Protein AF-A0A1V5K3P8-F1 (afdb_monomer)

Foldseek 3Di:
DDVVVDDQVVVQVVCCVVPVDRGDGDDCPCVVVDDDDDPVRVVQVVVQVVVVVVVVVVDDPPFDKHWDDDPHDIDIDGPVVPPPDDDDDDVVVVVVVVVVVD

Secondary structure (DSSP, 8-state):
--GGG--HHHHHHHHHHHH-S-------GGGGG-SPPPHHHHHHHHHHHHHHHHHHTTPPTT--EEEEEETTEEEEEEHHHHTTPPPPP-HHHHHHHHHHT-

Mean predicted aligned error: 4.73 Å

Solvent-accessible surface area (backbone atoms only — not comparable to full-atom values): 6684 Å² total; per-residue (Å²): 134,61,73,93,81,52,60,63,62,62,50,31,55,54,46,24,75,72,68,77,47,95,59,88,70,84,84,70,70,71,63,79,78,56,80,83,76,49,74,66,55,49,54,48,53,52,53,43,51,56,51,47,58,58,47,60,80,73,57,59,93,92,68,58,72,38,72,49,71,58,91,94,41,80,44,77,44,53,40,81,79,58,60,94,61,85,83,83,77,66,60,66,61,54,55,50,51,62,65,74,72,114

Sequence (102 aa):
MAEGLGSGIEFAAKLEKKMGFEVRCSVLGYIQRGGTPTARSRKLGLSFGYNAVKLIKSMKKGESKMVGIQGEKVVIHDMKKVTGKEREIDKGAYEMNKIFSL

pLDDT: mean 93.99, std 4.04, range [63.44, 98.06]

Radius of gyration: 20.49 Å; Cα contacts (8 Å, |Δi|>4): 44; chains: 1; bounding box: 40×30×58 Å

Structure (mmCIF, N/CA/C/O backbone):
data_AF-A0A1V5K3P8-F1
#
_entry.id   AF-A0A1V5K3P8-F1
#
loop_
_atom_site.group_PDB
_atom_site.id
_atom_site.type_symbol
_atom_site.label_atom_id
_atom_site.label_alt_id
_atom_site.label_comp_id
_atom_site.label_asym_id
_atom_site.label_entity_id
_atom_site.label_seq_id
_atom_site.pdbx_PDB_ins_code
_atom_site.Cartn_x
_atom_site.Cartn_y
_atom_site.Cartn_z
_atom_site.occupancy
_atom_site.B_iso_or_equiv
_atom_site.auth_seq_id
_atom_site.auth_comp_id
_atom_site.auth_asym_id
_atom_site.auth_atom_id
_atom_site.pdbx_PDB_model_num
ATOM 1 N N . MET A 1 1 ? 9.436 -1.644 -14.221 1.00 87.75 1 MET A N 1
ATOM 2 C CA . MET A 1 1 ? 10.400 -2.339 -13.336 1.00 87.75 1 MET A CA 1
ATOM 3 C C . MET A 1 1 ? 10.112 -1.929 -11.899 1.00 87.75 1 MET A C 1
ATOM 5 O O . MET A 1 1 ? 9.878 -0.748 -11.680 1.00 87.75 1 MET A O 1
ATOM 9 N N . ALA A 1 2 ? 10.065 -2.871 -10.955 1.00 92.50 2 ALA A N 1
ATOM 10 C CA . ALA A 1 2 ? 9.898 -2.560 -9.532 1.00 92.50 2 ALA A CA 1
ATOM 11 C C . ALA A 1 2 ? 11.255 -2.219 -8.894 1.00 92.50 2 ALA A C 1
ATOM 13 O O . ALA A 1 2 ? 12.249 -2.864 -9.219 1.00 92.50 2 ALA A O 1
ATOM 14 N N . GLU A 1 3 ? 11.291 -1.252 -7.972 1.00 92.06 3 GLU A N 1
ATOM 15 C CA . GLU A 1 3 ? 12.535 -0.789 -7.326 1.00 92.06 3 GLU A CA 1
ATOM 16 C C . GLU A 1 3 ? 13.275 -1.898 -6.557 1.00 92.06 3 GLU A C 1
ATOM 18 O O . GLU A 1 3 ? 14.500 -1.904 -6.513 1.00 92.06 3 GLU A O 1
ATOM 23 N N . GLY A 1 4 ? 12.546 -2.894 -6.038 1.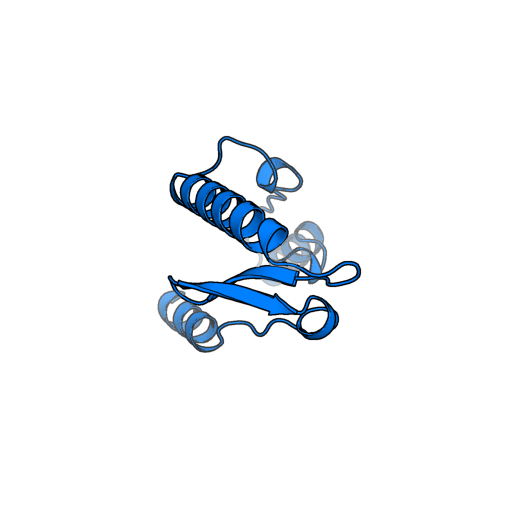00 92.19 4 GLY A N 1
ATOM 24 C CA . GLY A 1 4 ? 13.129 -4.048 -5.345 1.00 92.19 4 GLY A CA 1
ATOM 25 C C . GLY A 1 4 ? 13.914 -5.019 -6.239 1.00 92.19 4 GLY A C 1
ATOM 26 O O . GLY A 1 4 ? 14.576 -5.905 -5.715 1.00 92.19 4 GLY A O 1
ATOM 27 N N . LEU A 1 5 ? 13.850 -4.874 -7.569 1.00 92.19 5 LEU A N 1
ATOM 28 C CA . LEU A 1 5 ? 14.607 -5.705 -8.516 1.00 92.19 5 LEU A CA 1
ATOM 29 C C . LEU A 1 5 ? 15.963 -5.097 -8.909 1.00 92.19 5 LEU A C 1
ATOM 31 O O . LEU A 1 5 ? 16.791 -5.802 -9.480 1.00 92.19 5 LEU A O 1
ATOM 35 N N . GLY A 1 6 ? 16.187 -3.805 -8.650 1.00 92.69 6 GLY A N 1
ATOM 36 C CA . GLY A 1 6 ? 17.428 -3.102 -8.989 1.00 92.69 6 GLY A CA 1
ATOM 37 C C . GLY A 1 6 ? 17.216 -1.758 -9.693 1.00 92.69 6 GLY A C 1
ATOM 38 O O . GLY A 1 6 ? 16.107 -1.226 -9.756 1.00 92.69 6 GLY A O 1
ATOM 39 N N . SER A 1 7 ? 18.301 -1.203 -10.240 1.00 94.81 7 SER A N 1
ATOM 40 C CA . SER A 1 7 ? 18.302 0.110 -10.897 1.00 94.81 7 SER A CA 1
ATOM 41 C C . SER A 1 7 ? 17.697 0.060 -12.303 1.00 94.81 7 SER A C 1
ATOM 43 O O . SER A 1 7 ? 18.191 -0.639 -13.191 1.00 94.81 7 SER A O 1
ATOM 45 N N . GLY A 1 8 ? 16.665 0.875 -12.538 1.00 94.75 8 GLY A N 1
ATOM 46 C CA . GLY A 1 8 ? 16.072 1.045 -13.868 1.00 94.75 8 GLY A CA 1
ATOM 47 C C . GLY A 1 8 ? 17.043 1.623 -14.900 1.00 94.75 8 GLY A C 1
ATOM 48 O O . GLY A 1 8 ? 16.934 1.302 -16.083 1.00 94.75 8 GLY A O 1
ATOM 49 N N . ILE A 1 9 ? 18.008 2.433 -14.456 1.00 95.44 9 ILE A N 1
ATOM 50 C CA . ILE A 1 9 ? 19.016 3.058 -15.322 1.00 95.44 9 ILE A CA 1
ATOM 51 C C . ILE A 1 9 ? 19.981 1.992 -15.846 1.00 95.44 9 ILE A C 1
ATOM 53 O O . ILE A 1 9 ? 20.216 1.896 -17.048 1.00 95.44 9 ILE A O 1
ATOM 57 N N . GLU A 1 10 ? 20.490 1.136 -14.956 1.00 95.50 10 GLU A N 1
ATOM 58 C CA . GLU A 1 10 ? 21.389 0.043 -15.341 1.00 95.50 10 GLU A CA 1
ATOM 59 C C . GLU A 1 10 ? 20.699 -0.962 -16.264 1.00 95.50 10 GLU A C 1
ATOM 61 O O . GLU A 1 10 ? 21.311 -1.489 -17.194 1.00 95.50 10 GLU A O 1
ATOM 66 N N . PHE A 1 11 ? 19.418 -1.236 -16.014 1.00 95.38 11 PHE A N 1
ATOM 67 C CA . PHE A 1 11 ? 18.628 -2.125 -16.853 1.00 95.38 11 PHE A CA 1
ATOM 68 C C . PHE A 1 11 ? 18.435 -1.562 -18.267 1.00 95.38 11 PHE A C 1
ATOM 70 O O . PHE A 1 11 ? 18.624 -2.292 -19.240 1.00 95.38 11 PHE A O 1
ATOM 77 N N . ALA A 1 12 ? 18.127 -0.266 -18.390 1.00 95.50 12 ALA A N 1
ATOM 78 C CA . ALA A 1 12 ? 18.001 0.408 -19.681 1.00 95.50 12 ALA A CA 1
ATOM 79 C C . ALA A 1 12 ? 19.314 0.370 -20.478 1.00 95.50 12 ALA A C 1
ATOM 81 O O . ALA A 1 12 ? 19.305 -0.050 -21.632 1.00 95.50 12 ALA A O 1
ATOM 82 N N . ALA A 1 13 ? 20.448 0.680 -19.839 1.00 95.31 13 ALA A N 1
ATOM 83 C CA . ALA A 1 13 ? 21.762 0.624 -20.483 1.00 95.31 13 ALA A CA 1
ATOM 84 C C . ALA A 1 13 ? 22.116 -0.792 -20.984 1.00 95.31 13 ALA A C 1
ATOM 86 O O . ALA A 1 13 ? 22.665 -0.965 -22.075 1.00 95.31 13 ALA A O 1
ATOM 87 N N . LYS A 1 14 ? 21.776 -1.836 -20.210 1.00 95.88 14 LYS A N 1
ATOM 88 C CA . LYS A 1 14 ? 21.954 -3.240 -20.629 1.00 95.88 14 LYS A CA 1
ATOM 89 C C . LYS A 1 14 ? 21.082 -3.597 -21.836 1.00 95.88 14 LYS A C 1
ATOM 91 O O . LYS A 1 14 ? 21.540 -4.327 -22.713 1.00 95.88 14 LYS A O 1
ATOM 96 N N . LEU A 1 15 ? 19.842 -3.113 -21.870 1.00 95.56 15 LEU A N 1
ATOM 97 C CA . LEU A 1 15 ? 18.907 -3.336 -22.975 1.00 95.56 15 LEU A CA 1
ATOM 98 C C . LEU A 1 15 ? 19.361 -2.647 -24.259 1.00 95.56 15 LEU A C 1
ATOM 100 O O . LEU A 1 15 ? 19.412 -3.300 -25.296 1.00 95.56 15 LEU A O 1
ATOM 104 N N . GLU A 1 16 ? 19.735 -1.374 -24.181 1.00 96.62 16 GLU A N 1
ATOM 105 C CA . GLU A 1 16 ? 20.220 -0.587 -25.318 1.00 96.62 16 GLU A CA 1
ATOM 106 C C . GLU A 1 16 ? 21.447 -1.240 -25.962 1.00 96.62 16 GLU A C 1
ATOM 108 O O . GLU A 1 16 ? 21.454 -1.505 -27.164 1.00 96.62 16 GLU A O 1
ATOM 113 N N . LYS A 1 17 ? 22.428 -1.655 -25.146 1.00 96.00 17 LYS A N 1
ATOM 114 C CA . LYS A 1 17 ? 23.608 -2.392 -25.625 1.00 96.00 17 LYS A CA 1
ATOM 115 C C . LYS A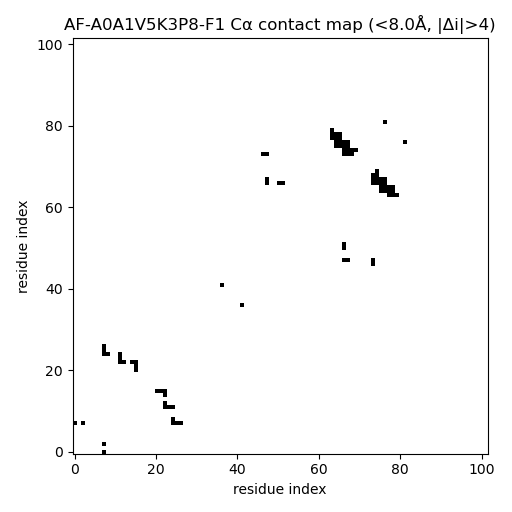 1 17 ? 23.253 -3.712 -26.319 1.00 96.00 17 LYS A C 1
ATOM 117 O O . LYS A 1 17 ? 23.966 -4.136 -27.223 1.00 96.00 17 LYS A O 1
ATOM 122 N N . LYS A 1 18 ? 22.198 -4.394 -25.865 1.00 96.75 18 LYS A N 1
ATOM 123 C CA . LYS A 1 18 ? 21.796 -5.704 -26.394 1.00 96.75 18 LYS A CA 1
ATOM 124 C C . LYS A 1 18 ? 20.947 -5.595 -27.661 1.00 96.75 18 LYS A C 1
ATOM 126 O O . LYS A 1 18 ? 21.055 -6.462 -28.520 1.00 96.75 18 LYS A O 1
ATOM 131 N N . MET A 1 19 ? 20.090 -4.581 -27.746 1.00 94.50 19 MET A N 1
ATOM 132 C CA . MET A 1 19 ? 19.074 -4.466 -28.795 1.00 94.50 19 MET A CA 1
ATOM 133 C C . MET A 1 19 ? 19.445 -3.468 -29.898 1.00 94.50 19 MET A C 1
ATOM 135 O O . MET A 1 19 ? 18.890 -3.559 -30.986 1.00 94.50 19 MET A O 1
ATOM 139 N N . GLY A 1 20 ? 20.362 -2.527 -29.644 1.00 93.31 20 GLY A N 1
ATOM 140 C CA . GLY A 1 20 ? 20.790 -1.527 -30.631 1.00 93.31 20 GLY A CA 1
ATOM 141 C C . GLY A 1 20 ? 19.776 -0.407 -30.902 1.00 93.31 20 GLY A C 1
ATOM 142 O O . GLY A 1 20 ? 19.951 0.344 -31.857 1.00 93.31 20 GLY A O 1
ATOM 143 N N . PHE A 1 21 ? 18.732 -0.283 -30.078 1.00 94.31 21 PHE A N 1
ATOM 144 C CA . PHE A 1 21 ? 17.751 0.807 -30.128 1.00 94.31 21 PHE A CA 1
ATOM 145 C C . PHE A 1 21 ? 17.948 1.759 -28.947 1.00 94.31 21 PHE A C 1
ATOM 147 O O . PHE A 1 21 ? 18.307 1.299 -27.864 1.00 94.31 21 PHE A O 1
ATOM 154 N N . GLU A 1 22 ? 17.641 3.047 -29.134 1.00 95.75 22 GLU A N 1
ATOM 155 C CA . GLU A 1 22 ? 17.627 4.036 -28.045 1.00 95.75 22 GLU A CA 1
ATOM 156 C C . GLU A 1 22 ? 16.618 3.613 -26.963 1.00 95.75 22 GLU A C 1
ATOM 158 O O . GLU A 1 22 ? 15.432 3.417 -27.248 1.00 95.75 22 GLU A O 1
ATOM 163 N N . VAL A 1 23 ? 17.069 3.486 -25.711 1.00 96.06 23 VAL A N 1
ATOM 164 C CA . VAL A 1 23 ? 16.204 3.128 -24.574 1.00 96.06 23 VAL A CA 1
ATOM 165 C C . VAL A 1 23 ? 16.173 4.262 -23.562 1.00 96.06 23 VAL A C 1
ATOM 167 O O . VAL A 1 23 ? 17.169 4.585 -22.923 1.00 96.06 23 VAL A O 1
ATOM 170 N N . ARG A 1 24 ? 14.986 4.833 -23.334 1.00 95.50 24 ARG A N 1
ATOM 171 C CA . ARG A 1 24 ? 14.790 5.879 -22.322 1.00 95.50 24 ARG A CA 1
ATOM 172 C C . ARG A 1 24 ? 14.322 5.290 -21.000 1.00 95.50 24 ARG A C 1
ATOM 174 O O . ARG A 1 24 ? 13.389 4.492 -20.953 1.00 95.50 24 ARG A O 1
ATOM 181 N N . CYS A 1 25 ? 14.945 5.732 -19.910 1.00 95.56 25 CYS A N 1
ATOM 182 C CA . CYS A 1 25 ? 14.554 5.370 -18.553 1.00 95.56 25 CYS A CA 1
ATOM 183 C C . CYS A 1 25 ? 13.929 6.570 -17.834 1.00 95.56 25 CYS A C 1
ATOM 185 O O . CYS A 1 25 ? 14.420 7.692 -17.934 1.00 95.56 25 CYS A O 1
ATOM 187 N N . SER A 1 26 ? 12.865 6.336 -17.068 1.00 96.19 26 SER A N 1
ATOM 188 C CA . SER A 1 26 ? 12.284 7.335 -16.168 1.00 96.19 26 SER A CA 1
ATOM 189 C C . SER A 1 26 ? 12.134 6.750 -14.771 1.00 96.19 26 SER A C 1
ATOM 191 O O . SER A 1 26 ? 11.512 5.703 -14.587 1.00 96.19 26 SER A O 1
ATOM 193 N N . VAL A 1 27 ? 12.700 7.438 -13.779 1.00 95.50 27 VAL A N 1
ATOM 194 C CA . VAL A 1 27 ? 12.636 7.054 -12.366 1.00 95.50 27 VAL A CA 1
ATOM 195 C C . VAL A 1 27 ? 11.676 8.000 -11.655 1.00 95.50 27 VAL A C 1
ATOM 197 O O . VAL A 1 27 ? 11.978 9.173 -11.468 1.00 95.50 27 VAL A O 1
ATOM 200 N N . LEU A 1 28 ? 10.504 7.492 -11.267 1.00 95.62 28 LEU A N 1
ATOM 201 C CA . LEU A 1 28 ? 9.449 8.314 -10.660 1.00 95.62 28 LEU A CA 1
ATOM 202 C C . LEU A 1 28 ? 9.797 8.757 -9.226 1.00 95.62 28 LEU A C 1
ATOM 204 O O . LEU A 1 28 ? 9.503 9.881 -8.826 1.00 95.62 28 LEU A O 1
ATOM 208 N N . GLY A 1 29 ? 10.415 7.880 -8.428 1.00 93.75 29 GLY A N 1
ATOM 209 C CA . GLY A 1 29 ? 10.824 8.193 -7.055 1.00 93.75 29 GLY A CA 1
ATOM 210 C C . GLY A 1 29 ? 9.670 8.690 -6.170 1.00 93.75 29 GLY A C 1
ATOM 211 O O . GLY A 1 29 ? 8.575 8.117 -6.178 1.00 93.75 29 GLY A O 1
ATOM 212 N N . TYR A 1 30 ? 9.919 9.764 -5.410 1.00 96.00 30 TYR A N 1
ATOM 213 C CA . TYR A 1 30 ? 9.009 10.311 -4.392 1.00 96.00 30 TYR A CA 1
ATOM 214 C C . TYR A 1 30 ? 7.685 10.862 -4.929 1.00 96.00 30 TYR A C 1
ATOM 216 O O . TYR A 1 30 ? 6.735 10.971 -4.152 1.00 96.00 30 TYR A O 1
ATOM 224 N N . ILE A 1 31 ? 7.571 11.152 -6.231 1.00 96.00 31 ILE A N 1
ATOM 225 C CA . ILE A 1 31 ? 6.320 11.670 -6.808 1.00 96.00 31 ILE A CA 1
ATOM 226 C C . ILE A 1 31 ? 5.146 10.700 -6.600 1.00 96.00 31 ILE A C 1
ATOM 228 O O . ILE A 1 31 ? 4.011 11.126 -6.423 1.00 96.00 31 ILE A O 1
ATOM 232 N N . GLN A 1 32 ? 5.434 9.396 -6.508 1.00 95.12 32 GLN A N 1
ATOM 233 C CA . GLN A 1 32 ? 4.450 8.336 -6.261 1.00 95.12 32 GLN A CA 1
ATOM 234 C C . GLN A 1 32 ? 3.820 8.390 -4.859 1.00 95.12 32 GLN A C 1
ATOM 236 O O . GLN A 1 32 ? 2.804 7.740 -4.624 1.00 95.12 32 GLN A O 1
ATOM 241 N N . ARG A 1 33 ? 4.423 9.121 -3.909 1.00 96.12 33 ARG A N 1
ATOM 242 C CA . ARG A 1 33 ? 3.926 9.262 -2.528 1.00 96.12 33 ARG A CA 1
ATOM 243 C C . ARG A 1 33 ? 3.156 10.567 -2.297 1.00 96.12 33 ARG A C 1
ATOM 245 O O . ARG A 1 33 ? 2.612 10.749 -1.211 1.00 96.12 33 ARG A O 1
ATOM 252 N N . GLY A 1 34 ? 3.131 11.468 -3.280 1.00 94.00 34 GLY A N 1
ATOM 253 C CA . GLY A 1 34 ? 2.458 12.764 -3.201 1.00 94.00 34 GLY A CA 1
ATOM 254 C C . GLY A 1 34 ? 1.178 12.843 -4.036 1.00 94.00 34 GLY A C 1
ATOM 255 O O . GLY A 1 34 ? 0.729 11.863 -4.626 1.00 94.00 34 GLY A O 1
ATOM 256 N N . GLY A 1 35 ? 0.606 14.048 -4.101 1.00 96.00 35 GLY A N 1
ATOM 257 C CA . GLY A 1 35 ? -0.583 14.353 -4.901 1.00 96.00 35 GLY A CA 1
ATOM 258 C C . GLY A 1 35 ? -1.909 14.206 -4.150 1.00 96.00 35 GLY A C 1
ATOM 259 O O . GLY A 1 35 ? -1.983 13.716 -3.022 1.00 96.00 35 GLY A O 1
ATOM 260 N N . THR A 1 36 ? -2.988 14.674 -4.779 1.00 97.19 36 THR A N 1
ATOM 261 C CA . THR A 1 36 ? -4.336 14.574 -4.210 1.00 97.19 36 THR A CA 1
ATOM 262 C C . THR A 1 36 ? -4.811 13.116 -4.250 1.00 97.19 36 THR A C 1
ATOM 264 O O . THR A 1 36 ? -4.791 12.500 -5.317 1.00 97.19 36 THR A O 1
ATOM 267 N N . PRO A 1 37 ? -5.290 12.544 -3.128 1.00 97.25 37 PRO A N 1
ATOM 268 C CA . PRO A 1 37 ? -5.753 11.161 -3.103 1.00 97.25 37 PRO A CA 1
ATOM 269 C C . PRO A 1 37 ? -6.920 10.950 -4.071 1.00 97.25 37 PRO A C 1
ATOM 271 O O . PRO A 1 37 ? -7.797 11.803 -4.202 1.00 97.25 37 PRO A O 1
ATOM 274 N N . THR A 1 38 ? -6.978 9.782 -4.708 1.00 98.06 38 THR A N 1
ATOM 275 C CA . THR A 1 38 ? -8.104 9.412 -5.581 1.00 98.06 38 THR A CA 1
ATOM 276 C C . THR A 1 38 ? -9.412 9.276 -4.790 1.00 98.06 38 THR A C 1
ATOM 278 O O . THR A 1 38 ? -9.407 9.123 -3.564 1.00 98.06 38 THR A O 1
ATOM 281 N N . ALA A 1 39 ? -10.556 9.256 -5.485 1.00 98.00 39 ALA A N 1
ATOM 282 C CA . ALA A 1 39 ? -11.855 8.991 -4.857 1.00 98.00 39 ALA A CA 1
ATOM 283 C C . ALA A 1 39 ? -11.864 7.662 -4.076 1.00 98.00 39 ALA A C 1
ATOM 285 O O . ALA A 1 39 ? -12.371 7.601 -2.954 1.00 98.00 39 ALA A O 1
ATOM 286 N N . ARG A 1 40 ? -11.227 6.618 -4.627 1.00 96.12 40 ARG A N 1
ATOM 287 C CA . ARG A 1 40 ? -11.082 5.316 -3.966 1.00 96.12 40 ARG A CA 1
ATOM 288 C C . ARG A 1 40 ? -10.250 5.423 -2.690 1.00 96.12 40 ARG A C 1
ATOM 290 O O . ARG A 1 40 ? -10.684 4.927 -1.654 1.00 96.12 40 ARG A O 1
ATOM 297 N N . SER A 1 41 ? -9.096 6.091 -2.744 1.00 96.38 41 SER A N 1
ATOM 298 C CA . SER A 1 41 ? -8.226 6.277 -1.575 1.00 96.38 41 SER A CA 1
ATOM 299 C C . SER A 1 41 ? -8.937 7.048 -0.459 1.00 96.38 41 SER A C 1
ATOM 301 O O . SER A 1 41 ? -8.864 6.644 0.699 1.00 96.38 41 SER A O 1
ATOM 303 N N . ARG A 1 42 ? -9.696 8.100 -0.803 1.00 97.75 42 ARG A N 1
ATOM 304 C CA . ARG A 1 42 ? -10.519 8.849 0.162 1.00 97.75 42 ARG A CA 1
ATOM 305 C C . ARG A 1 42 ? -11.596 7.972 0.803 1.00 97.75 42 ARG A C 1
ATOM 307 O O . ARG A 1 42 ? -11.682 7.920 2.027 1.00 97.75 42 ARG A O 1
ATOM 314 N N . LYS A 1 43 ? -12.377 7.238 -0.003 1.00 96.56 43 LYS A N 1
ATOM 315 C CA . LYS A 1 43 ? -13.409 6.309 0.497 1.00 96.56 43 LYS A CA 1
ATOM 316 C C . LYS A 1 43 ? -12.811 5.264 1.442 1.00 96.56 43 LYS A C 1
ATOM 318 O O . LYS A 1 43 ? -13.395 4.978 2.488 1.00 96.56 43 LYS A O 1
ATOM 323 N N . LEU A 1 44 ? -11.651 4.708 1.089 1.00 97.25 44 LEU A N 1
ATOM 324 C CA . LEU A 1 44 ? -10.978 3.692 1.892 1.00 97.25 44 LEU A CA 1
ATOM 325 C C . LEU A 1 44 ? -10.480 4.260 3.225 1.00 97.25 44 LEU A C 1
ATOM 327 O O . LEU A 1 44 ? -10.764 3.677 4.267 1.00 97.25 44 LEU A O 1
ATOM 331 N N . GLY A 1 45 ? -9.813 5.418 3.200 1.00 97.19 45 GLY A N 1
ATOM 332 C CA . GLY A 1 45 ? -9.334 6.092 4.409 1.00 97.19 45 GLY A CA 1
ATOM 333 C C . GLY A 1 45 ? -10.467 6.414 5.387 1.00 97.19 45 GLY A C 1
ATOM 334 O O . GLY A 1 45 ? -10.363 6.098 6.571 1.00 97.19 45 GLY A O 1
ATOM 335 N N . LEU A 1 46 ? -11.588 6.941 4.882 1.00 97.25 46 LEU A N 1
ATOM 336 C CA . LEU A 1 46 ? -12.789 7.190 5.689 1.00 97.25 46 LEU A CA 1
ATOM 337 C C . LEU A 1 46 ? -13.355 5.896 6.285 1.00 97.25 46 LEU A C 1
ATOM 339 O O . LEU A 1 46 ? -13.644 5.836 7.480 1.00 97.25 46 LEU A O 1
ATOM 343 N N . SER A 1 47 ? -13.474 4.846 5.469 1.00 97.19 47 SER A N 1
ATOM 344 C CA . SER A 1 47 ? -13.999 3.550 5.913 1.00 97.19 47 SER A CA 1
ATOM 345 C C . SER A 1 47 ? -13.118 2.928 6.997 1.00 97.19 47 SER A C 1
ATOM 347 O O . SER A 1 47 ? -13.633 2.405 7.985 1.00 97.19 47 SER A O 1
ATOM 349 N N . PHE A 1 48 ? -11.795 3.000 6.847 1.00 97.88 48 PHE A N 1
ATOM 350 C CA . PHE A 1 48 ? -10.853 2.484 7.837 1.00 97.88 48 PHE A CA 1
ATOM 351 C C . PHE A 1 48 ? -10.894 3.286 9.133 1.00 97.88 48 PHE A C 1
ATOM 353 O O . PHE A 1 48 ? -11.020 2.684 10.196 1.00 97.88 48 PHE A O 1
ATOM 360 N N . GLY A 1 49 ? -10.876 4.620 9.057 1.00 97.56 49 GLY A N 1
ATOM 361 C CA . GLY A 1 49 ? -10.971 5.487 10.233 1.00 97.56 49 GLY A CA 1
ATOM 362 C C . GLY A 1 49 ? -12.261 5.259 11.025 1.00 97.56 49 GLY A C 1
ATOM 363 O O . GLY A 1 49 ? -12.213 5.037 12.234 1.00 97.56 49 GLY A O 1
ATOM 364 N N . TYR A 1 50 ? -13.410 5.213 10.342 1.00 97.00 50 TYR A N 1
ATOM 365 C CA . TYR A 1 50 ? -14.708 4.941 10.968 1.00 97.00 50 TYR A CA 1
ATOM 366 C C . TYR A 1 50 ? -14.727 3.595 11.710 1.00 97.00 50 TYR A C 1
ATOM 368 O O . TYR A 1 50 ? -15.132 3.522 12.873 1.00 97.00 50 TYR A O 1
ATOM 376 N N . ASN A 1 51 ? -14.255 2.525 11.062 1.00 97.25 51 ASN A N 1
ATOM 377 C CA . ASN A 1 51 ? -14.234 1.195 11.673 1.00 97.25 51 ASN A CA 1
ATOM 378 C C . ASN A 1 51 ? -13.203 1.087 12.803 1.00 97.25 51 ASN A C 1
ATOM 380 O O . ASN A 1 51 ? -13.485 0.434 13.804 1.00 97.25 51 ASN A O 1
ATOM 384 N N . ALA A 1 52 ? -12.057 1.763 12.697 1.00 96.81 52 ALA A N 1
ATOM 385 C CA . ALA A 1 52 ? -11.061 1.807 13.763 1.00 96.81 52 ALA A CA 1
ATOM 386 C C . ALA A 1 52 ? -11.623 2.474 15.028 1.00 96.81 52 ALA A C 1
ATOM 388 O O . ALA A 1 52 ? -11.498 1.922 16.119 1.00 96.81 52 ALA A O 1
ATOM 389 N N . VAL A 1 53 ? -12.326 3.605 14.886 1.00 96.06 53 VAL A N 1
ATOM 390 C CA . VAL A 1 53 ? -12.978 4.287 16.018 1.00 96.06 53 VAL A CA 1
ATOM 391 C C . VAL A 1 53 ? -14.048 3.404 16.663 1.00 96.06 53 VAL A C 1
ATOM 393 O O . VAL A 1 53 ? -14.122 3.327 17.889 1.00 96.06 53 VAL A O 1
ATOM 396 N N . LYS A 1 54 ? -14.866 2.701 15.865 1.00 95.12 54 LYS A N 1
ATOM 397 C CA . LYS A 1 54 ? -15.842 1.734 16.402 1.00 95.12 54 LYS A CA 1
ATOM 398 C C . LYS A 1 54 ? -15.164 0.592 17.151 1.00 95.12 54 LYS A C 1
ATOM 400 O O . LYS A 1 54 ? -15.639 0.210 18.215 1.00 95.12 54 LYS A O 1
ATOM 405 N N . LEU A 1 55 ? -14.067 0.074 16.608 1.00 95.31 55 LEU A N 1
ATOM 406 C CA . LEU A 1 55 ? -13.339 -1.047 17.182 1.00 95.31 55 LEU A CA 1
ATOM 407 C C . LEU A 1 55 ? -12.723 -0.684 18.537 1.00 95.31 55 LEU A C 1
ATOM 409 O O . LEU A 1 55 ? -12.931 -1.421 19.500 1.00 95.31 55 LEU A O 1
ATOM 413 N N . ILE A 1 56 ? -12.064 0.476 18.639 1.00 94.62 56 ILE A N 1
ATOM 414 C CA . ILE A 1 56 ? -11.401 0.945 19.869 1.00 94.62 56 ILE A CA 1
ATOM 415 C C . ILE A 1 56 ? -12.356 0.956 21.069 1.00 94.62 56 ILE A C 1
ATOM 417 O O . ILE A 1 56 ? -11.952 0.575 22.163 1.00 94.62 56 ILE A O 1
ATOM 421 N N . LYS A 1 57 ? -13.634 1.313 20.875 1.00 92.50 57 LYS A N 1
ATOM 422 C CA . LYS A 1 57 ? -14.639 1.330 21.958 1.00 92.50 57 LYS A CA 1
ATOM 423 C C . LYS A 1 57 ? -14.901 -0.042 22.587 1.00 92.50 57 LYS A C 1
ATOM 425 O O . LYS A 1 57 ? -15.340 -0.110 23.727 1.00 92.50 57 LYS A O 1
ATOM 430 N N . SER A 1 58 ? -14.673 -1.115 21.836 1.00 91.69 58 SER A N 1
ATOM 431 C CA . SER A 1 58 ? -14.908 -2.501 22.264 1.00 91.69 58 SER A CA 1
ATOM 432 C C . SER A 1 58 ? -13.623 -3.272 22.585 1.00 91.69 58 SER A C 1
ATOM 434 O O . SER A 1 58 ? -13.691 -4.402 23.063 1.00 91.69 58 SER A O 1
ATOM 436 N N . MET A 1 59 ? -12.454 -2.686 22.309 1.00 93.88 59 MET A N 1
ATOM 437 C CA . MET A 1 59 ? -11.163 -3.337 22.522 1.00 93.88 59 MET A CA 1
ATOM 438 C C . MET A 1 59 ? -10.794 -3.377 24.003 1.00 93.88 59 MET A C 1
ATOM 440 O O . MET A 1 59 ? -10.946 -2.395 24.731 1.00 93.88 59 MET A O 1
ATOM 444 N N . LYS A 1 60 ? -10.229 -4.504 24.439 1.00 93.19 60 LYS A N 1
ATOM 445 C CA . LYS A 1 60 ? -9.627 -4.615 25.770 1.00 93.19 60 LYS A CA 1
ATOM 446 C C . LYS A 1 60 ? -8.221 -4.016 25.776 1.00 93.19 60 LYS A C 1
ATOM 448 O O . LYS A 1 60 ? -7.527 -3.975 24.757 1.00 93.19 60 LYS A O 1
ATOM 453 N N . LYS A 1 61 ? -7.772 -3.581 26.956 1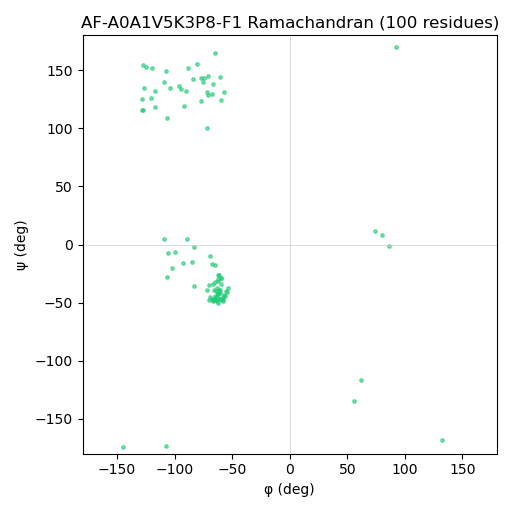.00 90.56 61 LYS A N 1
ATOM 454 C CA . LYS A 1 61 ? -6.409 -3.075 27.158 1.00 90.56 61 LYS A CA 1
ATOM 455 C C . LYS A 1 61 ? -5.386 -4.144 26.751 1.00 90.56 61 LYS A C 1
ATOM 457 O O . LYS A 1 61 ? -5.483 -5.287 27.185 1.00 90.56 61 LYS A O 1
ATOM 462 N N . GLY A 1 62 ? -4.403 -3.754 25.942 1.00 89.06 62 GLY A N 1
ATOM 463 C CA . GLY A 1 62 ? -3.352 -4.651 25.449 1.00 89.06 62 GLY A CA 1
ATOM 464 C C . GLY A 1 62 ? -3.708 -5.430 24.178 1.00 89.06 62 GLY A C 1
ATOM 465 O O . GLY A 1 62 ? -2.857 -6.157 23.668 1.00 89.06 62 GLY A O 1
ATOM 466 N N . GLU A 1 63 ? -4.920 -5.277 23.633 1.00 93.69 63 GLU A N 1
ATOM 467 C CA . GLU A 1 63 ? -5.239 -5.801 22.304 1.00 93.69 63 GLU A CA 1
ATOM 468 C C . GLU A 1 63 ? -4.652 -4.922 21.192 1.00 93.69 63 GLU A C 1
ATOM 470 O O . GLU A 1 63 ? -4.678 -3.694 21.266 1.00 93.69 63 GLU A O 1
ATOM 475 N N . SER A 1 64 ? -4.197 -5.565 20.114 1.00 94.19 64 SER A N 1
ATOM 476 C CA . SER A 1 64 ? -3.717 -4.897 18.901 1.00 94.19 64 SER A CA 1
ATOM 477 C C . SER A 1 64 ? -4.429 -5.479 17.685 1.00 94.19 64 SER A C 1
ATOM 479 O O . SER A 1 64 ? -4.262 -6.659 17.359 1.00 94.19 64 SER A O 1
ATOM 481 N N . LYS A 1 65 ? -5.215 -4.648 17.000 1.00 95.12 65 LYS A N 1
ATOM 482 C CA . LYS A 1 65 ? -6.029 -5.035 15.842 1.00 95.12 65 LYS A CA 1
ATOM 483 C C . LYS A 1 65 ? -5.707 -4.153 14.634 1.00 95.12 65 LYS A C 1
ATOM 485 O O . LYS A 1 65 ? -5.319 -3.001 14.798 1.00 95.12 65 LYS A O 1
ATOM 490 N N . MET A 1 66 ? -5.900 -4.691 13.435 1.00 95.31 66 MET A N 1
ATOM 491 C CA . MET A 1 66 ? -5.742 -3.995 12.160 1.00 95.31 66 MET A CA 1
ATOM 492 C C . MET A 1 66 ? -7.079 -3.938 11.434 1.00 95.31 66 MET A C 1
ATOM 494 O O . MET A 1 66 ? -7.721 -4.974 11.265 1.00 95.31 66 MET A O 1
ATOM 498 N N . VAL A 1 67 ? -7.460 -2.761 10.943 1.00 96.94 67 VAL A N 1
ATOM 499 C CA . VAL A 1 67 ? -8.541 -2.626 9.960 1.00 96.94 67 VAL A CA 1
ATOM 500 C C . VAL A 1 67 ? -7.933 -2.710 8.564 1.00 96.94 67 VAL A C 1
ATOM 502 O O . VAL A 1 67 ? -6.934 -2.054 8.280 1.00 96.94 67 VAL A O 1
ATOM 505 N N . GLY A 1 68 ? -8.527 -3.516 7.693 1.00 95.62 68 GLY A N 1
ATOM 506 C CA . GLY A 1 68 ? -8.094 -3.672 6.309 1.00 95.62 68 GLY A CA 1
ATOM 507 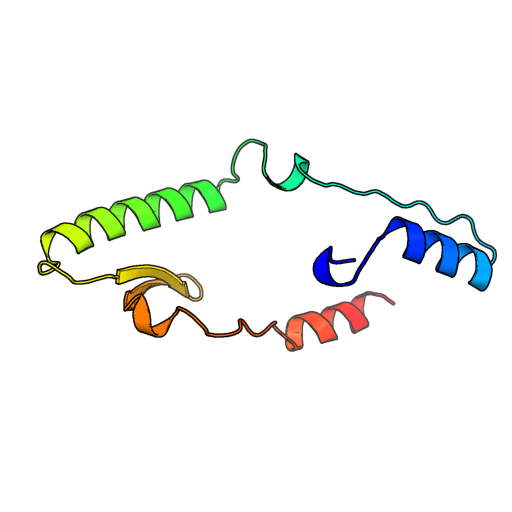C C . GLY A 1 68 ? -9.267 -3.883 5.363 1.00 95.62 68 GLY A C 1
ATOM 508 O O . GLY A 1 68 ? -10.431 -3.812 5.758 1.00 95.62 68 GLY A O 1
ATOM 509 N N . ILE A 1 69 ? -8.957 -4.160 4.099 1.00 96.06 69 ILE A N 1
ATOM 510 C CA . ILE A 1 69 ? -9.940 -4.518 3.075 1.00 96.06 69 ILE A CA 1
ATOM 511 C C . ILE A 1 69 ? -9.533 -5.838 2.421 1.00 96.06 69 ILE A C 1
ATOM 513 O O . ILE A 1 69 ? -8.365 -6.033 2.086 1.00 96.06 69 ILE A O 1
ATOM 517 N N . GLN A 1 70 ? -10.494 -6.743 2.250 1.00 93.81 70 GLN A N 1
ATOM 518 C CA . GLN A 1 70 ? -10.341 -7.976 1.479 1.00 93.81 70 GLN A CA 1
ATOM 519 C C . GLN A 1 70 ? -11.479 -8.039 0.458 1.00 93.81 70 GLN A C 1
ATOM 521 O O . GLN A 1 70 ? -12.658 -8.042 0.822 1.00 93.81 70 GLN A O 1
ATOM 526 N N . GLY A 1 71 ? -11.123 -7.997 -0.830 1.00 90.69 71 GLY A N 1
ATOM 527 C CA . GLY A 1 71 ? -12.076 -7.707 -1.902 1.00 90.69 71 GLY A CA 1
ATOM 528 C C . GLY A 1 71 ? -12.674 -6.310 -1.721 1.00 90.69 71 GLY A C 1
ATOM 529 O O . GLY A 1 71 ? -11.953 -5.314 -1.732 1.00 90.69 71 GLY A O 1
ATOM 530 N N . GLU A 1 72 ? -13.984 -6.248 -1.498 1.00 91.50 72 GLU A N 1
ATOM 531 C CA . GLU A 1 72 ? -14.718 -4.999 -1.242 1.00 91.50 72 GLU A CA 1
ATOM 532 C C . GLU A 1 72 ? -15.200 -4.861 0.210 1.00 91.50 72 GLU A C 1
ATOM 534 O O . GLU A 1 72 ? -15.902 -3.909 0.552 1.00 91.50 72 GLU A O 1
ATOM 539 N N . LYS A 1 73 ? -14.828 -5.803 1.084 1.00 95.88 73 LYS A N 1
ATOM 540 C CA . LYS A 1 73 ? -15.307 -5.858 2.468 1.00 95.88 73 LYS A CA 1
ATOM 541 C C . LYS A 1 73 ? -14.239 -5.367 3.436 1.00 95.88 73 LYS A C 1
ATOM 543 O O . LYS A 1 73 ? -13.076 -5.762 3.348 1.00 95.88 73 LYS A O 1
ATOM 548 N N . VAL A 1 74 ? -14.651 -4.528 4.386 1.00 96.62 74 VAL A N 1
ATOM 549 C CA . VAL A 1 74 ? -13.802 -4.133 5.516 1.00 96.62 74 VAL A CA 1
ATOM 550 C C . VAL A 1 74 ? -13.660 -5.323 6.460 1.00 96.62 74 VAL A C 1
ATOM 552 O O . VAL A 1 74 ? -14.651 -5.953 6.823 1.00 96.62 74 VAL A O 1
ATOM 555 N N . VAL A 1 75 ? -12.426 -5.620 6.854 1.00 96.75 75 VAL A N 1
ATOM 556 C CA . VAL A 1 75 ? -12.080 -6.745 7.729 1.00 96.75 75 VAL A CA 1
ATOM 557 C C . VAL A 1 75 ? -11.241 -6.272 8.907 1.00 96.75 75 VAL A C 1
ATOM 559 O O . VAL A 1 75 ? -10.544 -5.259 8.819 1.00 96.75 75 VAL A O 1
ATOM 562 N N . ILE A 1 76 ? -11.302 -7.018 10.008 1.00 95.81 76 ILE A N 1
ATOM 563 C CA . ILE A 1 76 ? -10.522 -6.765 11.219 1.00 95.81 76 ILE A CA 1
ATOM 564 C C . ILE A 1 76 ? -9.662 -7.994 11.492 1.00 95.81 76 ILE A C 1
ATOM 566 O O . ILE A 1 76 ? -10.181 -9.102 11.595 1.00 95.81 76 ILE A O 1
ATOM 570 N N . HIS A 1 77 ? -8.356 -7.791 11.634 1.00 95.12 77 HIS A N 1
ATOM 571 C CA . HIS A 1 77 ? -7.394 -8.851 11.930 1.00 95.12 77 HIS A CA 1
ATOM 572 C C . HIS A 1 77 ? -6.666 -8.587 13.244 1.00 95.12 77 HIS A C 1
ATOM 574 O O . HIS A 1 77 ? -6.457 -7.438 13.630 1.00 95.12 77 HIS A O 1
ATOM 580 N N . ASP A 1 78 ? -6.227 -9.647 13.920 1.00 94.06 78 ASP A N 1
ATOM 581 C CA . ASP A 1 78 ? -5.236 -9.513 14.990 1.00 94.06 78 ASP A CA 1
ATOM 582 C C . ASP A 1 78 ? -3.902 -9.075 14.386 1.00 94.06 78 ASP A C 1
ATOM 584 O O . ASP A 1 78 ? -3.407 -9.730 13.466 1.00 94.06 78 ASP A O 1
ATOM 588 N N . MET A 1 79 ? -3.276 -8.028 14.933 1.00 92.12 79 MET A N 1
ATOM 589 C CA . MET A 1 79 ? -1.990 -7.530 14.420 1.00 92.12 79 MET A CA 1
ATOM 590 C C . MET A 1 79 ? -0.928 -8.636 14.364 1.00 92.12 79 MET A C 1
ATOM 592 O O . MET A 1 79 ? -0.232 -8.782 13.364 1.00 92.12 79 MET A O 1
ATOM 596 N N . LYS A 1 80 ? -0.870 -9.494 15.391 1.00 91.44 80 LYS A N 1
ATOM 597 C CA . LYS A 1 80 ? 0.077 -10.621 15.457 1.00 91.44 80 LYS A CA 1
ATOM 598 C C . LYS A 1 8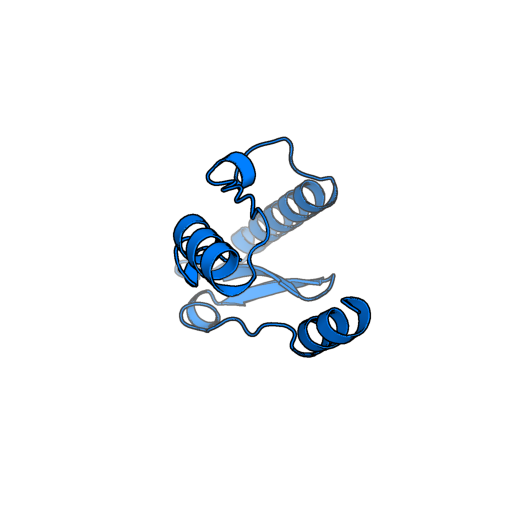0 ? -0.099 -11.643 14.325 1.00 91.44 80 LYS A C 1
ATOM 600 O O . LYS A 1 80 ? 0.847 -12.343 13.993 1.00 91.44 80 LYS A O 1
ATOM 605 N N . LYS A 1 81 ? -1.301 -11.760 13.745 1.00 88.94 81 LYS A N 1
ATOM 606 C CA . LYS A 1 81 ? -1.599 -12.726 12.671 1.00 88.94 81 LYS A CA 1
ATOM 607 C C . LYS A 1 81 ? -1.232 -12.214 11.281 1.00 88.94 81 LYS A C 1
ATOM 609 O O . LYS A 1 81 ? -1.233 -13.015 10.344 1.00 88.94 81 LYS A O 1
ATOM 614 N N . VAL A 1 82 ? -0.992 -10.911 11.134 1.00 89.81 82 VAL A N 1
ATOM 615 C CA . VAL A 1 82 ? -0.701 -10.270 9.842 1.00 89.81 82 VAL A CA 1
ATOM 616 C C . VAL A 1 82 ? 0.765 -9.876 9.704 1.00 89.81 82 VAL A C 1
ATOM 618 O O . VAL A 1 82 ? 1.287 -9.869 8.595 1.00 89.81 82 VAL A O 1
ATOM 621 N N . THR A 1 83 ? 1.451 -9.596 10.811 1.00 89.31 83 THR A N 1
ATOM 622 C CA . THR A 1 83 ? 2.891 -9.321 10.813 1.00 89.31 83 THR A CA 1
ATOM 623 C C . THR A 1 83 ? 3.697 -10.561 10.430 1.00 89.31 83 THR A C 1
ATOM 625 O O . THR A 1 83 ? 3.405 -11.653 10.912 1.00 89.31 83 THR A O 1
ATOM 628 N N . GLY A 1 84 ? 4.735 -10.387 9.608 1.00 86.31 84 GLY A N 1
ATOM 629 C CA . GLY A 1 84 ? 5.666 -11.461 9.237 1.00 86.31 84 GLY A CA 1
ATOM 630 C C . GLY A 1 84 ? 5.165 -12.414 8.149 1.00 86.31 84 GLY A C 1
ATOM 631 O O . GLY A 1 84 ? 5.815 -13.417 7.884 1.00 86.31 84 GLY A O 1
ATOM 632 N N . LYS A 1 85 ? 4.024 -12.119 7.517 1.00 87.38 85 LYS A N 1
ATOM 633 C CA . LYS A 1 85 ? 3.536 -12.871 6.357 1.00 87.38 85 LYS A CA 1
ATOM 634 C C . LYS A 1 85 ? 3.936 -12.183 5.062 1.00 87.38 85 LYS A C 1
ATOM 636 O O . LYS A 1 85 ? 3.774 -10.970 4.930 1.00 87.38 85 LYS A O 1
ATOM 641 N N . GLU A 1 86 ? 4.393 -12.971 4.098 1.00 88.06 86 GLU A N 1
ATOM 642 C CA . GLU A 1 86 ? 4.592 -12.491 2.737 1.00 88.06 86 GLU A CA 1
ATOM 643 C C . GLU A 1 86 ? 3.251 -12.336 2.023 1.00 88.06 86 GLU A C 1
ATOM 645 O O . GLU A 1 86 ? 2.308 -13.109 2.217 1.00 88.06 86 GLU A O 1
ATOM 650 N N . ARG A 1 87 ? 3.161 -11.293 1.201 1.00 89.06 87 ARG A N 1
ATOM 651 C CA . ARG A 1 87 ? 1.995 -11.048 0.364 1.00 89.06 87 ARG A CA 1
ATOM 652 C C . ARG A 1 87 ? 2.212 -11.711 -0.986 1.00 89.06 87 ARG A C 1
ATOM 654 O O . ARG A 1 87 ? 3.102 -11.311 -1.730 1.00 89.06 87 ARG A O 1
ATOM 661 N N . GLU A 1 88 ? 1.339 -12.648 -1.324 1.00 91.81 88 GLU A N 1
ATOM 662 C CA . GLU A 1 88 ? 1.318 -13.232 -2.659 1.00 91.81 88 GLU A CA 1
ATOM 663 C C . GLU A 1 88 ? 0.805 -12.232 -3.702 1.00 91.81 88 GLU A C 1
ATOM 665 O O . GLU A 1 88 ? -0.081 -11.405 -3.442 1.00 91.81 88 GLU A O 1
ATOM 670 N N . ILE A 1 89 ? 1.382 -12.316 -4.898 1.00 92.62 89 ILE A N 1
ATOM 671 C CA . ILE A 1 89 ? 0.912 -11.594 -6.077 1.00 92.62 89 ILE A CA 1
ATOM 672 C C . ILE A 1 89 ? -0.144 -12.419 -6.810 1.00 92.62 89 ILE A C 1
ATOM 674 O O . ILE A 1 89 ? -0.120 -13.650 -6.791 1.00 92.62 89 ILE A O 1
ATOM 678 N N . ASP A 1 90 ? -1.044 -11.735 -7.508 1.00 93.56 90 ASP A N 1
ATOM 679 C CA . ASP A 1 90 ? -2.001 -12.389 -8.392 1.00 93.56 90 ASP A CA 1
ATOM 680 C C . ASP A 1 90 ? -1.278 -12.915 -9.642 1.00 93.56 90 ASP A C 1
ATOM 682 O O . ASP A 1 90 ? -0.963 -12.168 -10.574 1.00 93.56 90 ASP A O 1
ATOM 686 N N . LYS A 1 91 ? -0.990 -14.220 -9.643 1.00 94.62 91 LYS A N 1
ATOM 687 C CA . LYS A 1 91 ? -0.347 -14.903 -10.77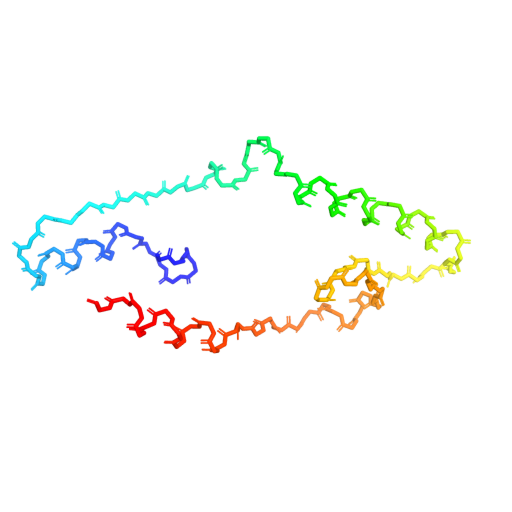2 1.00 94.62 91 LYS A CA 1
ATOM 688 C C . LYS A 1 91 ? -1.233 -14.901 -12.017 1.00 94.62 91 LYS A C 1
ATOM 690 O O . LYS A 1 91 ? -0.705 -14.821 -13.119 1.00 94.62 91 LYS A O 1
ATOM 695 N N . GLY A 1 92 ? -2.557 -14.942 -11.858 1.00 95.06 92 GLY A N 1
ATOM 696 C CA . GLY A 1 92 ? -3.490 -14.896 -12.981 1.00 95.06 92 GLY A CA 1
ATOM 697 C C . GLY A 1 92 ? -3.406 -13.561 -13.714 1.00 95.06 92 GLY A C 1
ATOM 698 O O . GLY A 1 92 ? -3.260 -13.534 -14.933 1.00 95.06 92 GLY A O 1
ATOM 699 N N . ALA A 1 93 ? -3.392 -12.453 -12.969 1.00 93.38 93 ALA A N 1
ATOM 700 C CA . ALA A 1 93 ? -3.174 -11.125 -13.540 1.00 93.38 93 ALA A CA 1
ATOM 701 C C . ALA A 1 93 ? -1.796 -11.003 -14.213 1.00 93.38 93 ALA A C 1
ATOM 703 O O . ALA A 1 93 ? -1.678 -10.388 -15.273 1.00 93.38 93 ALA A O 1
ATOM 704 N N . TYR A 1 94 ? -0.751 -11.596 -13.629 1.00 93.75 94 TYR A N 1
ATOM 705 C CA . TYR A 1 94 ? 0.586 -11.597 -14.225 1.00 93.75 94 TYR A CA 1
ATOM 706 C C . TYR A 1 94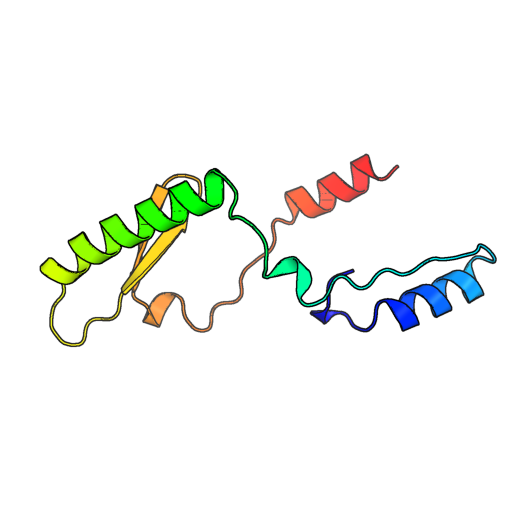 ? 0.622 -12.333 -15.574 1.00 93.75 94 TYR A C 1
ATOM 708 O O . TYR A 1 94 ? 1.105 -11.771 -16.556 1.00 93.75 94 TYR A O 1
ATOM 716 N N . GLU A 1 95 ? 0.062 -13.544 -15.652 1.00 95.19 95 GLU A N 1
ATOM 717 C CA . GLU A 1 95 ? -0.008 -14.299 -16.909 1.00 95.19 95 GLU A CA 1
ATOM 718 C C . GLU A 1 95 ? -0.905 -13.610 -17.943 1.00 95.19 95 GLU A C 1
ATOM 720 O O . GLU A 1 95 ? -0.544 -13.526 -19.114 1.00 95.19 95 GLU A O 1
ATOM 725 N N . MET A 1 96 ? -2.028 -13.029 -17.511 1.00 94.56 96 M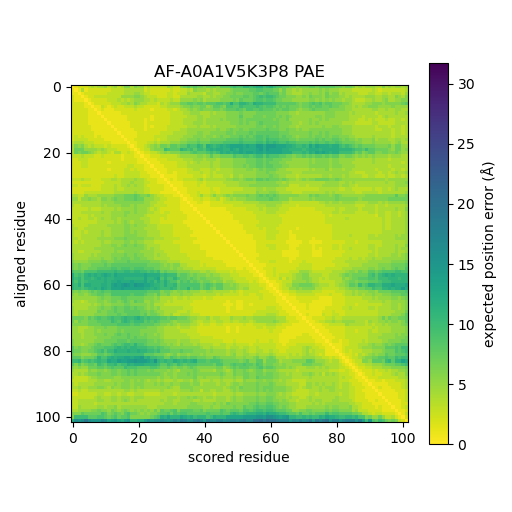ET A N 1
ATOM 726 C CA . MET A 1 96 ? -2.912 -12.249 -18.380 1.00 94.56 96 MET A CA 1
ATOM 727 C C . MET A 1 96 ? -2.163 -11.098 -19.066 1.00 94.56 96 MET A C 1
ATOM 729 O O . MET A 1 96 ? -2.294 -10.913 -20.273 1.00 94.56 96 MET A O 1
ATOM 733 N N . ASN A 1 97 ? -1.330 -10.358 -18.327 1.00 93.62 97 ASN A N 1
ATOM 734 C CA . ASN A 1 97 ? -0.534 -9.271 -18.903 1.00 93.62 97 ASN A CA 1
ATOM 735 C C . ASN A 1 97 ? 0.454 -9.759 -19.974 1.00 93.62 97 ASN A C 1
ATOM 737 O O . ASN A 1 97 ? 0.696 -9.017 -20.919 1.00 93.62 97 ASN A O 1
ATOM 741 N N . LYS A 1 98 ? 0.987 -10.989 -19.878 1.00 93.25 98 LYS A N 1
ATOM 742 C CA . LYS A 1 98 ? 1.863 -11.550 -20.926 1.00 93.25 98 LYS A CA 1
ATOM 743 C C . LYS A 1 98 ? 1.123 -11.793 -22.239 1.00 93.25 98 LYS A C 1
ATOM 745 O O . LYS A 1 98 ? 1.716 -11.647 -23.302 1.00 93.25 98 LYS A O 1
ATOM 750 N N . ILE A 1 99 ? -0.154 -12.171 -22.163 1.00 93.31 99 ILE A N 1
ATOM 751 C CA . ILE A 1 99 ? -0.987 -12.427 -23.345 1.00 93.31 99 ILE A CA 1
ATOM 752 C C . ILE A 1 99 ? -1.277 -11.115 -24.082 1.00 93.31 99 ILE A C 1
ATOM 754 O O . ILE A 1 99 ? -1.146 -11.058 -25.297 1.00 93.31 99 ILE A O 1
ATOM 758 N N . PHE A 1 100 ? -1.634 -10.056 -23.350 1.00 92.19 100 PHE A N 1
ATOM 759 C CA . PHE A 1 100 ? -2.007 -8.759 -23.933 1.00 92.19 100 PHE A CA 1
ATOM 760 C C . PHE A 1 100 ? -0.822 -7.842 -24.275 1.00 92.19 100 PHE A C 1
ATOM 762 O O . PHE A 1 100 ? -1.036 -6.736 -24.760 1.00 92.19 100 PHE A O 1
ATOM 769 N N . SER A 1 101 ? 0.413 -8.259 -23.992 1.00 86.56 101 SER A N 1
ATOM 770 C CA . SER A 1 101 ? 1.629 -7.508 -24.340 1.00 86.56 101 SER A CA 1
ATOM 771 C C . SER A 1 101 ? 2.203 -7.842 -25.726 1.00 86.56 101 SER A C 1
ATOM 773 O O . SER A 1 101 ? 3.294 -7.369 -26.047 1.00 86.56 101 SER A O 1
ATOM 775 N N . LEU A 1 102 ? 1.500 -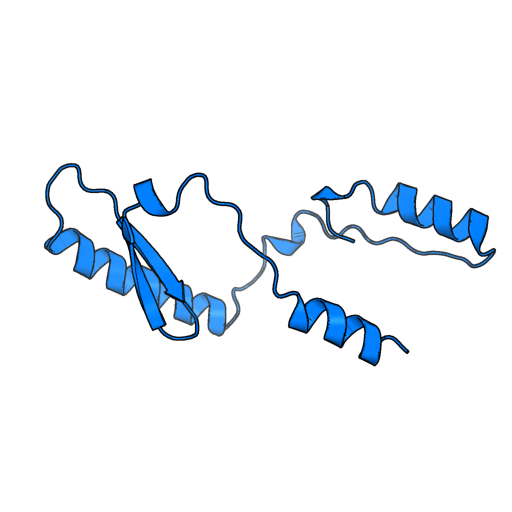8.679 -26.498 1.00 63.44 102 LEU A N 1
ATOM 776 C CA . LEU A 1 102 ? 1.742 -8.962 -27.918 1.00 63.44 102 LEU A CA 1
ATOM 777 C C . LEU A 1 102 ? 0.950 -7.982 -28.790 1.00 63.44 102 LEU A C 1
ATOM 779 O O . LEU A 1 102 ? 1.513 -7.556 -29.821 1.00 63.44 102 LEU A O 1
#